Protein AF-A0A453P1E6-F1 (afdb_monomer)

Organism: Aegilops tauschii subsp. strangulata (NCBI:txid200361)

pLDDT: mean 76.3, std 14.39, range [43.12, 89.81]

Nearest PDB structures (foldseek):
  3ubo-assembly1_B  TM=5.186E-01  e=1.754E+00  Sinorhizobium meliloti
  3b1q-assembly1_F  TM=4.117E-01  e=1.641E+00  Burkholderia thailandensis E264
  7z05-assembly1_A  TM=4.255E-01  e=1.874E+00  White bream virus
  3lhx-assembly1_A  TM=5.124E-01  e=3.180E+00  Shigella flexneri
  5zwy-assembly1_A  TM=3.509E-01  e=5.052E+00  Leishmania donovani BPK282A1

Mean predicted aligned error: 8.61 Å

Secondary structure (DSSP, 8-state):
------STTTTTS-SEEEEEEETTEEEEEETTEEEEEEEEHHHHHHHHHHHHHHTT---PPP---

Radius of gyration: 12.12 Å; Cα contacts (8 Å, |Δi|>4): 86; chains: 1; bounding box: 23×34×29 Å

Structure (mmCIF, N/CA/C/O backbone):
data_AF-A0A453P1E6-F1
#
_entry.id   AF-A0A453P1E6-F1
#
loop_
_atom_site.group_PDB
_atom_site.id
_atom_site.type_symbol
_atom_site.label_atom_id
_atom_site.label_alt_id
_atom_site.label_comp_id
_atom_site.label_asym_id
_atom_site.label_entity_id
_atom_site.label_seq_id
_atom_site.pdbx_PDB_ins_code
_atom_site.Cartn_x
_atom_site.Cartn_y
_atom_site.Cartn_z
_atom_site.occupancy
_atom_site.B_iso_or_equiv
_atom_site.auth_seq_id
_atom_site.auth_comp_id
_atom_site.auth_asym_id
_atom_site.auth_atom_id
_atom_site.pdbx_PDB_model_num
ATOM 1 N N . MET A 1 1 ? -1.763 3.432 15.289 1.00 43.12 1 MET A N 1
ATOM 2 C CA . MET A 1 1 ? -0.815 2.309 15.143 1.00 43.12 1 MET A CA 1
ATOM 3 C C . MET A 1 1 ? -0.962 1.790 13.718 1.00 43.12 1 MET A C 1
ATOM 5 O O . MET A 1 1 ? -1.795 0.935 13.477 1.00 43.12 1 MET A O 1
ATOM 9 N N . GLY A 1 2 ? -0.289 2.424 12.754 1.00 43.84 2 GLY A N 1
ATOM 10 C CA . GLY A 1 2 ? -0.327 2.008 11.349 1.00 43.84 2 GLY A CA 1
ATOM 11 C C . GLY A 1 2 ? 0.934 1.213 11.052 1.00 43.84 2 GLY A C 1
ATOM 12 O O . GLY A 1 2 ? 2.017 1.790 11.053 1.00 43.84 2 GLY A O 1
ATOM 13 N N . CYS A 1 3 ? 0.808 -0.102 10.892 1.00 54.28 3 CYS A N 1
ATOM 14 C CA . CYS A 1 3 ? 1.931 -0.962 10.534 1.00 54.28 3 CYS A CA 1
ATOM 15 C C . CYS A 1 3 ? 2.088 -0.942 9.007 1.00 54.28 3 CYS A C 1
ATOM 17 O O . CYS A 1 3 ? 1.195 -1.392 8.292 1.00 54.28 3 CYS A O 1
ATOM 19 N N . ILE A 1 4 ? 3.190 -0.376 8.506 1.00 52.75 4 ILE A N 1
ATOM 20 C CA . ILE A 1 4 ? 3.566 -0.444 7.088 1.00 52.75 4 ILE A CA 1
ATOM 21 C C . ILE A 1 4 ? 4.408 -1.708 6.918 1.00 52.75 4 ILE A C 1
ATOM 23 O O . ILE A 1 4 ? 5.528 -1.778 7.419 1.00 52.75 4 ILE A O 1
ATOM 27 N N . VAL A 1 5 ? 3.858 -2.706 6.231 1.00 52.59 5 VAL A N 1
ATOM 28 C CA . VAL A 1 5 ? 4.443 -4.050 6.137 1.00 52.59 5 VAL A CA 1
ATOM 29 C C . VAL A 1 5 ? 5.139 -4.267 4.794 1.00 52.59 5 VAL A C 1
ATOM 31 O O . VAL A 1 5 ? 4.622 -3.879 3.748 1.00 52.59 5 VAL A O 1
ATOM 34 N N . ASN A 1 6 ? 6.323 -4.886 4.816 1.00 56.22 6 ASN A N 1
ATOM 35 C CA . ASN A 1 6 ? 7.179 -5.091 3.635 1.00 56.22 6 ASN A CA 1
ATOM 36 C C . ASN A 1 6 ? 7.132 -6.536 3.089 1.00 56.22 6 ASN A C 1
ATOM 38 O O . ASN A 1 6 ? 7.878 -6.878 2.174 1.00 56.22 6 ASN A O 1
ATOM 42 N N . GLY A 1 7 ? 6.275 -7.406 3.642 1.00 49.53 7 GLY A N 1
ATOM 43 C CA . GLY A 1 7 ? 6.218 -8.818 3.263 1.00 49.53 7 GLY A CA 1
ATOM 44 C C . GLY A 1 7 ? 4.816 -9.440 3.333 1.00 49.53 7 GLY A C 1
ATOM 45 O O . GLY A 1 7 ? 4.001 -9.045 4.167 1.00 49.53 7 GLY A O 1
ATOM 46 N N . PRO A 1 8 ? 4.530 -10.463 2.501 1.00 54.25 8 PRO A N 1
ATOM 47 C CA . PRO A 1 8 ? 3.215 -11.109 2.419 1.00 54.25 8 PRO A CA 1
ATOM 48 C C . PRO A 1 8 ? 2.772 -11.803 3.723 1.00 54.25 8 PRO A C 1
ATOM 50 O O . PRO A 1 8 ? 1.584 -12.054 3.898 1.00 54.25 8 PRO A O 1
ATOM 53 N N . GLY A 1 9 ? 3.702 -12.100 4.643 1.00 53.12 9 GLY A N 1
ATOM 54 C CA . GLY A 1 9 ? 3.415 -12.719 5.944 1.00 53.12 9 GLY A CA 1
ATOM 55 C C . GLY A 1 9 ? 2.820 -11.773 6.995 1.00 53.12 9 GLY A C 1
ATOM 56 O O . GLY A 1 9 ? 2.097 -12.234 7.869 1.00 53.12 9 GLY A O 1
ATOM 57 N N . GLU A 1 10 ? 3.064 -10.464 6.892 1.00 55.50 10 GLU A N 1
ATOM 58 C CA . GLU A 1 10 ? 2.490 -9.445 7.792 1.00 55.50 10 GLU A CA 1
ATOM 59 C C . GLU A 1 10 ? 1.226 -8.783 7.204 1.00 55.50 10 GLU A C 1
ATOM 61 O O . GLU A 1 10 ? 0.532 -8.017 7.866 1.00 55.50 10 GLU A O 1
ATOM 66 N N . MET A 1 11 ? 0.885 -9.114 5.956 1.00 52.47 11 MET A N 1
ATOM 67 C CA . MET A 1 11 ? -0.266 -8.578 5.218 1.00 52.47 11 MET A CA 1
ATOM 68 C C . MET A 1 11 ? -1.628 -9.080 5.730 1.00 52.47 11 MET A C 1
ATOM 70 O O . MET A 1 11 ? -2.667 -8.661 5.225 1.00 52.47 11 MET A O 1
ATOM 74 N N . ALA A 1 12 ? -1.651 -10.006 6.695 1.00 51.47 12 ALA A N 1
ATOM 75 C CA . ALA A 1 12 ? -2.889 -10.583 7.217 1.00 51.47 12 ALA A CA 1
ATOM 76 C C . ALA A 1 12 ? -3.762 -9.558 7.963 1.00 51.47 12 ALA A C 1
ATOM 78 O O . ALA A 1 12 ? -4.987 -9.675 7.897 1.00 51.47 12 ALA A O 1
ATOM 79 N N . ASP A 1 13 ? -3.133 -8.555 8.583 1.00 58.84 13 ASP A N 1
ATOM 80 C CA . ASP A 1 13 ? -3.777 -7.534 9.421 1.00 58.84 13 ASP A CA 1
ATOM 81 C C . ASP A 1 13 ? -3.620 -6.104 8.867 1.00 58.84 13 ASP A C 1
ATOM 83 O O . ASP A 1 13 ? -4.037 -5.137 9.502 1.00 58.84 13 ASP A O 1
ATOM 87 N N . ALA A 1 14 ? -3.000 -5.942 7.692 1.00 65.56 14 ALA A N 1
ATOM 88 C CA . ALA A 1 14 ? -2.741 -4.631 7.106 1.00 65.56 14 ALA A CA 1
ATOM 89 C C . ALA A 1 14 ? -3.929 -4.150 6.257 1.00 65.56 14 ALA A C 1
ATOM 91 O O . ALA A 1 14 ? -4.310 -4.803 5.288 1.00 65.56 14 ALA A O 1
ATOM 92 N N . ASP A 1 15 ? -4.480 -2.975 6.575 1.00 77.44 15 ASP A N 1
ATOM 93 C CA . ASP A 1 15 ? -5.536 -2.334 5.773 1.00 77.44 15 ASP A CA 1
ATOM 94 C C . ASP A 1 15 ? -5.015 -1.804 4.428 1.00 77.44 15 ASP A C 1
ATOM 96 O O . ASP A 1 15 ? -5.764 -1.737 3.455 1.00 77.44 15 ASP A O 1
ATOM 100 N N . PHE A 1 16 ? -3.733 -1.438 4.355 1.00 85.12 16 PHE A N 1
ATOM 101 C CA . PHE A 1 16 ? -3.085 -0.918 3.153 1.00 85.12 16 PHE A CA 1
ATOM 102 C C . PHE A 1 16 ? -1.660 -1.445 3.053 1.00 85.12 16 PHE A C 1
ATOM 104 O O . PHE A 1 16 ? -0.963 -1.575 4.060 1.00 85.12 16 PHE A O 1
ATOM 111 N N . GLY A 1 17 ? -1.202 -1.704 1.834 1.00 83.25 17 GLY A N 1
ATOM 112 C CA . GLY A 1 17 ? 0.155 -2.171 1.598 1.00 83.25 17 GLY A CA 1
ATOM 113 C C . GLY A 1 17 ? 0.627 -1.887 0.185 1.00 83.25 17 GLY A C 1
ATOM 114 O O . GLY A 1 17 ? -0.164 -1.619 -0.718 1.00 83.25 17 GLY A O 1
ATOM 115 N N . TYR A 1 18 ? 1.935 -1.967 -0.009 1.00 84.38 18 TYR A N 1
ATOM 116 C CA . TYR A 1 18 ? 2.547 -1.926 -1.325 1.00 84.38 18 TYR A CA 1
ATOM 117 C C . TYR A 1 18 ? 3.554 -3.065 -1.441 1.00 84.38 18 TYR A C 1
ATOM 119 O O . TYR A 1 18 ? 4.271 -3.365 -0.490 1.00 84.38 18 TYR A O 1
ATOM 127 N N . VAL A 1 19 ? 3.598 -3.729 -2.592 1.00 83.69 19 VAL A N 1
ATOM 128 C CA . VAL A 1 19 ? 4.473 -4.884 -2.823 1.00 83.69 19 VAL A CA 1
ATOM 129 C C . VAL A 1 19 ? 5.201 -4.699 -4.142 1.00 83.69 19 VAL A C 1
ATOM 131 O O . VAL A 1 19 ? 4.588 -4.395 -5.164 1.00 83.69 19 VAL A O 1
ATOM 134 N N . GLY A 1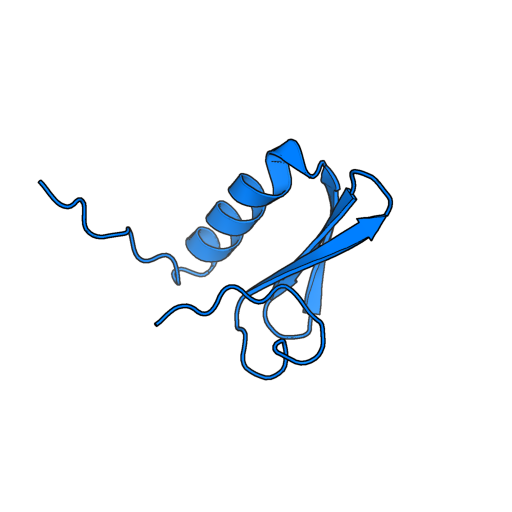 20 ? 6.519 -4.893 -4.133 1.00 85.00 20 GLY A N 1
ATOM 135 C CA . GLY A 1 20 ? 7.328 -4.872 -5.349 1.00 85.00 20 GLY A CA 1
ATOM 136 C C . GLY A 1 20 ? 6.963 -6.042 -6.262 1.00 85.00 20 GLY A C 1
ATOM 137 O O . GLY A 1 20 ? 7.258 -7.190 -5.941 1.00 85.00 20 GLY A O 1
ATOM 138 N N . GLY A 1 21 ? 6.315 -5.756 -7.393 1.00 73.81 21 GLY A N 1
ATOM 139 C CA . GLY A 1 21 ? 5.917 -6.773 -8.372 1.00 73.81 21 GLY A CA 1
ATOM 140 C C . GLY A 1 21 ? 6.988 -7.045 -9.433 1.00 73.81 21 GLY A C 1
ATOM 141 O O . GLY A 1 21 ? 7.083 -8.157 -9.948 1.00 73.81 21 GLY A O 1
ATOM 142 N N . ALA A 1 22 ? 7.802 -6.040 -9.768 1.00 81.25 22 ALA A N 1
ATOM 143 C CA . ALA A 1 22 ? 8.886 -6.139 -10.746 1.00 81.25 22 ALA A CA 1
ATOM 144 C C . ALA A 1 22 ? 9.957 -5.059 -10.475 1.00 81.25 22 ALA A C 1
ATOM 146 O O . ALA A 1 22 ? 9.695 -4.121 -9.722 1.00 81.25 22 ALA A O 1
ATOM 147 N N . PRO A 1 23 ? 11.157 -5.138 -11.081 1.00 84.25 23 PRO A N 1
ATOM 148 C CA . PRO A 1 23 ? 12.192 -4.118 -10.905 1.00 84.25 23 PRO A CA 1
ATOM 149 C C . PRO A 1 23 ? 11.667 -2.720 -11.265 1.00 84.25 23 PRO A C 1
ATOM 151 O O . PRO A 1 23 ? 11.222 -2.489 -12.388 1.00 84.25 23 PRO A O 1
ATOM 154 N N . GLY A 1 24 ? 11.678 -1.803 -10.294 1.00 85.75 24 GLY A N 1
ATOM 155 C CA . GLY A 1 24 ? 11.165 -0.436 -10.448 1.00 85.75 24 GLY A CA 1
ATOM 156 C C . GLY A 1 24 ? 9.636 -0.300 -10.456 1.00 85.75 24 GLY A C 1
ATOM 157 O O . GLY A 1 24 ? 9.140 0.807 -10.671 1.00 85.75 24 GLY A O 1
ATOM 158 N N . LYS A 1 25 ? 8.885 -1.386 -10.218 1.00 87.88 25 LYS A N 1
ATOM 159 C CA . LYS A 1 25 ? 7.417 -1.398 -10.211 1.00 87.88 25 LYS A CA 1
ATOM 160 C C . LYS A 1 25 ? 6.831 -1.957 -8.920 1.00 87.88 25 LYS A C 1
ATOM 162 O O . LYS A 1 25 ? 7.271 -2.990 -8.415 1.00 87.88 25 LYS A O 1
ATOM 167 N N . ILE A 1 26 ? 5.778 -1.308 -8.445 1.00 89.56 26 ILE A N 1
ATOM 168 C CA . ILE A 1 26 ? 5.095 -1.621 -7.193 1.00 89.56 26 ILE A CA 1
ATOM 169 C C . ILE A 1 26 ? 3.597 -1.789 -7.459 1.00 89.56 26 ILE A C 1
ATOM 171 O O . ILE A 1 26 ? 3.022 -1.083 -8.286 1.00 89.56 26 ILE A O 1
ATOM 175 N N . ASP A 1 27 ? 2.979 -2.735 -6.764 1.00 89.81 27 ASP A N 1
ATOM 176 C CA . ASP A 1 27 ? 1.538 -2.959 -6.734 1.00 89.81 27 ASP A CA 1
ATOM 177 C C . ASP A 1 27 ? 1.002 -2.484 -5.369 1.00 89.81 27 ASP A C 1
ATOM 179 O O . ASP A 1 27 ? 1.580 -2.815 -4.334 1.00 89.81 27 ASP A O 1
ATOM 183 N N . LEU A 1 28 ? -0.088 -1.713 -5.349 1.00 89.06 28 LEU A N 1
ATOM 184 C CA . LEU A 1 28 ? -0.788 -1.284 -4.134 1.00 89.06 28 LEU A CA 1
ATOM 185 C C . LEU A 1 28 ? -1.950 -2.211 -3.809 1.00 89.06 28 LEU A C 1
ATOM 187 O O . LEU A 1 28 ? -2.692 -2.664 -4.688 1.00 89.06 28 LEU A O 1
ATOM 191 N N . TYR A 1 29 ? -2.135 -2.414 -2.514 1.00 86.44 29 TYR A N 1
ATOM 192 C CA . TYR A 1 29 ? -3.113 -3.304 -1.926 1.00 86.44 29 TYR A CA 1
ATOM 193 C C . TYR A 1 29 ? -3.934 -2.555 -0.881 1.00 86.44 29 TYR A C 1
ATOM 195 O O . TYR A 1 29 ? -3.395 -1.773 -0.096 1.00 86.44 29 TYR A O 1
ATOM 203 N N . VAL A 1 30 ? -5.230 -2.848 -0.852 1.00 86.88 30 VAL A N 1
ATOM 204 C CA . VAL A 1 30 ? -6.140 -2.507 0.244 1.00 86.88 30 VAL A CA 1
ATOM 205 C C . VAL A 1 30 ? -6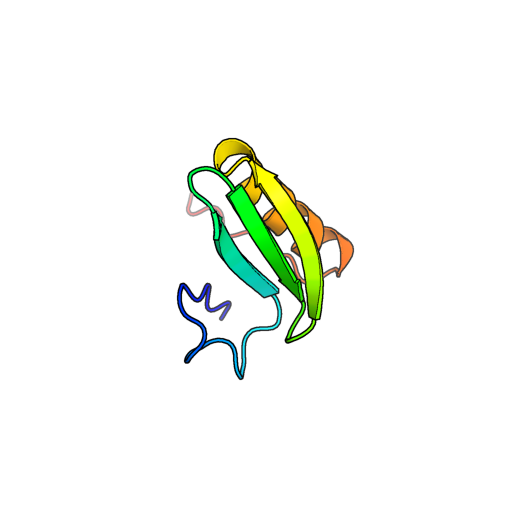.618 -3.822 0.845 1.00 86.88 30 VAL A C 1
ATOM 207 O O . VAL A 1 30 ? -7.2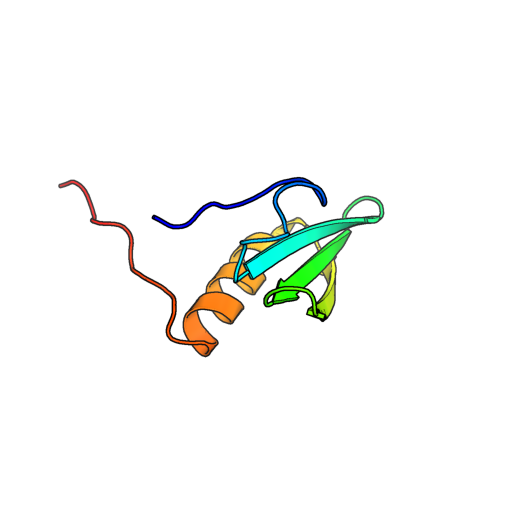77 -4.625 0.173 1.00 86.88 30 VAL A O 1
ATOM 210 N N . GLY A 1 31 ? -6.229 -4.092 2.087 1.00 83.12 31 GLY A N 1
ATOM 211 C CA . GLY A 1 31 ? -6.377 -5.398 2.713 1.00 83.12 31 GLY A CA 1
ATOM 212 C C . GLY A 1 31 ? -5.663 -6.475 1.897 1.00 83.12 31 GLY A C 1
ATOM 213 O O . GLY A 1 31 ? -4.444 -6.481 1.749 1.00 83.12 31 GLY A O 1
ATOM 214 N N . LYS A 1 32 ? -6.455 -7.374 1.306 1.00 80.38 32 LYS A N 1
ATOM 215 C CA . LYS A 1 32 ? -5.976 -8.490 0.470 1.00 80.38 32 LYS A CA 1
ATOM 216 C C . LYS A 1 32 ? -6.200 -8.263 -1.028 1.00 80.38 32 LYS A C 1
ATOM 218 O O . LYS A 1 32 ? -5.914 -9.150 -1.830 1.00 80.38 32 LYS A O 1
ATOM 223 N N . THR A 1 33 ? -6.724 -7.098 -1.407 1.00 84.12 33 THR A N 1
ATOM 224 C CA . THR A 1 33 ? -7.121 -6.794 -2.784 1.00 84.12 33 THR A CA 1
ATOM 225 C C . THR A 1 33 ? -6.130 -5.839 -3.422 1.00 84.12 33 THR A C 1
ATOM 227 O O . THR A 1 33 ? -5.858 -4.767 -2.892 1.00 84.12 33 THR A O 1
ATOM 230 N N . VAL A 1 34 ? -5.634 -6.206 -4.600 1.00 87.56 34 VAL A N 1
ATOM 231 C CA . VAL A 1 34 ? -4.843 -5.312 -5.446 1.00 87.56 34 VAL A CA 1
ATOM 232 C C . VAL A 1 34 ? -5.742 -4.237 -6.037 1.00 87.56 34 VAL A C 1
ATOM 234 O O . VAL A 1 34 ? -6.670 -4.552 -6.781 1.00 87.56 34 VAL A O 1
ATOM 237 N N . VAL A 1 35 ? -5.426 -2.976 -5.760 1.00 88.69 35 VAL A N 1
ATOM 238 C CA . VAL A 1 35 ? -6.145 -1.823 -6.325 1.00 88.69 35 VAL A CA 1
ATOM 239 C C . VAL A 1 35 ? -5.381 -1.169 -7.468 1.00 88.69 35 VAL A C 1
ATOM 241 O O . VAL A 1 35 ? -5.990 -0.620 -8.382 1.00 88.69 35 VAL A O 1
ATOM 244 N N . GLN A 1 36 ? -4.049 -1.253 -7.461 1.00 87.25 36 GLN A N 1
ATOM 245 C CA . GLN A 1 36 ? -3.220 -0.625 -8.483 1.00 87.25 36 GLN A CA 1
ATOM 246 C C . GLN A 1 36 ? -1.964 -1.459 -8.724 1.00 87.25 36 GLN A C 1
ATOM 248 O O . GLN A 1 36 ? -1.369 -1.961 -7.777 1.00 87.25 36 GLN A O 1
ATOM 253 N N . ARG A 1 37 ? -1.571 -1.649 -9.989 1.00 89.25 37 ARG A N 1
ATOM 254 C CA . ARG A 1 37 ? -0.431 -2.500 -10.365 1.00 89.25 37 ARG A CA 1
ATOM 25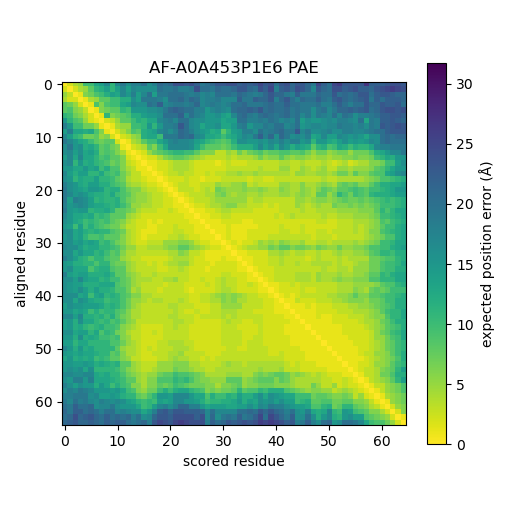5 C C . ARG A 1 37 ? 0.543 -1.780 -11.266 1.00 89.25 37 ARG A C 1
ATOM 257 O O . ARG A 1 37 ? 0.131 -0.996 -12.119 1.00 89.25 37 ARG A O 1
ATOM 264 N N . GLY A 1 38 ? 1.816 -2.129 -11.143 1.00 86.50 38 GLY A N 1
ATOM 265 C CA . GLY A 1 38 ? 2.853 -1.679 -12.061 1.00 86.50 38 GLY A CA 1
ATOM 266 C C . GLY A 1 38 ? 3.179 -0.191 -11.951 1.00 86.50 38 GLY A C 1
ATOM 267 O O . GLY A 1 38 ? 3.597 0.404 -12.944 1.00 86.50 38 GLY A O 1
ATOM 268 N N . ILE A 1 39 ? 2.982 0.397 -10.774 1.00 89.12 39 ILE A N 1
ATOM 269 C CA . ILE A 1 39 ? 3.260 1.807 -10.498 1.00 89.12 39 ILE A CA 1
ATOM 270 C C . ILE A 1 39 ? 4.766 1.987 -10.344 1.00 89.12 39 ILE A C 1
ATOM 272 O O . ILE A 1 39 ? 5.432 1.122 -9.780 1.00 89.12 39 ILE A O 1
ATOM 276 N N . ALA A 1 40 ? 5.314 3.100 -10.824 1.00 89.69 40 ALA A N 1
ATOM 277 C CA . ALA A 1 40 ? 6.731 3.395 -10.639 1.00 89.69 40 ALA A CA 1
ATOM 278 C C . ALA A 1 40 ? 7.064 3.500 -9.144 1.00 89.69 40 ALA A C 1
ATOM 280 O O . ALA A 1 40 ? 6.335 4.162 -8.403 1.00 89.69 40 ALA A O 1
ATOM 281 N N . MET A 1 41 ? 8.174 2.891 -8.709 1.00 84.62 41 MET A N 1
ATOM 282 C CA . MET A 1 41 ? 8.559 2.923 -7.289 1.00 84.62 41 MET A CA 1
ATOM 283 C C . MET A 1 41 ? 8.692 4.346 -6.741 1.00 84.62 41 MET A C 1
ATOM 285 O O . MET A 1 41 ? 8.386 4.584 -5.580 1.00 84.62 41 MET A O 1
ATOM 289 N N . GLU A 1 42 ? 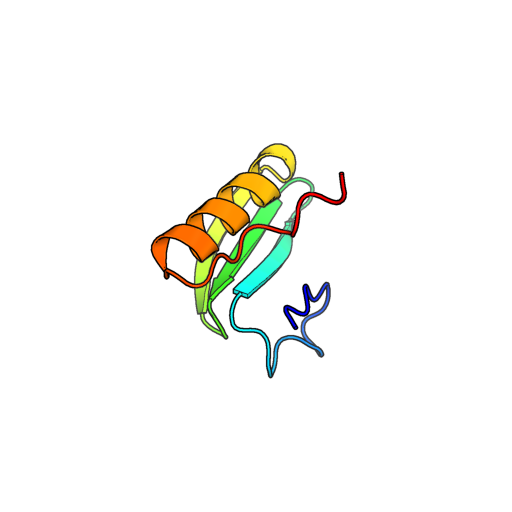9.107 5.280 -7.598 1.00 88.31 42 GLU A N 1
ATOM 290 C CA . GLU A 1 42 ? 9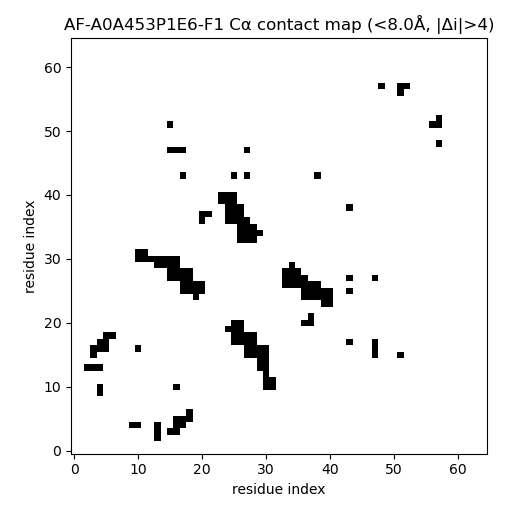.325 6.685 -7.257 1.00 88.31 42 GLU A CA 1
ATOM 291 C C . GLU A 1 42 ? 8.026 7.384 -6.824 1.00 88.31 42 GLU A C 1
ATOM 293 O O . GLU A 1 42 ? 8.037 8.154 -5.873 1.00 88.31 42 GLU A O 1
ATOM 298 N N . GLY A 1 43 ? 6.892 7.039 -7.448 1.00 86.00 43 GLY A N 1
ATOM 299 C CA . GLY A 1 43 ? 5.569 7.589 -7.120 1.00 86.00 43 GLY A CA 1
ATOM 300 C C . GLY A 1 43 ? 4.695 6.668 -6.264 1.00 86.00 43 GLY A C 1
ATOM 301 O O . GLY A 1 43 ? 3.567 7.021 -5.924 1.00 86.00 43 GLY A O 1
ATOM 302 N N . ALA A 1 44 ? 5.176 5.472 -5.916 1.00 86.12 44 ALA A N 1
ATOM 303 C CA . ALA A 1 44 ? 4.391 4.493 -5.169 1.00 86.12 44 ALA A CA 1
ATOM 304 C C . ALA A 1 44 ? 4.042 4.984 -3.757 1.00 86.12 44 ALA A C 1
ATOM 306 O O . ALA A 1 44 ? 2.941 4.731 -3.274 1.00 86.12 44 ALA A O 1
ATOM 307 N N . THR A 1 45 ? 4.956 5.718 -3.117 1.00 85.38 45 THR A N 1
ATOM 308 C CA . THR A 1 45 ? 4.729 6.316 -1.796 1.00 85.38 4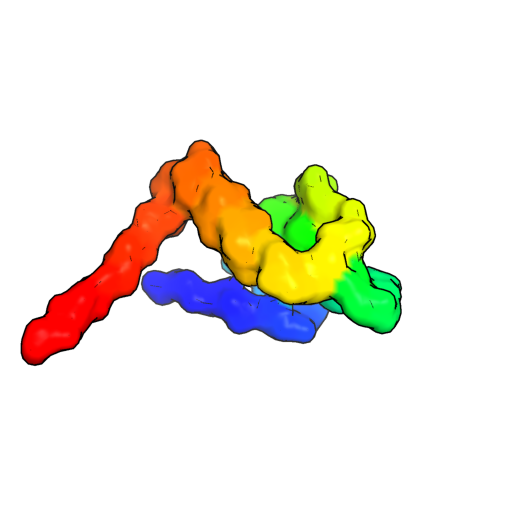5 THR A CA 1
ATOM 309 C C . THR A 1 45 ? 3.589 7.327 -1.842 1.00 85.38 45 THR A C 1
ATOM 311 O O . THR A 1 45 ? 2.658 7.241 -1.047 1.00 85.38 45 THR A O 1
ATOM 314 N N . GLU A 1 46 ? 3.613 8.255 -2.800 1.00 89.50 46 GLU A N 1
ATOM 315 C CA . GLU A 1 46 ? 2.554 9.257 -2.969 1.00 89.50 46 GLU A CA 1
ATOM 316 C C . GLU A 1 46 ? 1.213 8.608 -3.318 1.00 89.50 46 GLU A C 1
ATOM 318 O O . GLU A 1 46 ? 0.183 8.978 -2.753 1.00 89.50 46 GLU A O 1
ATOM 323 N N . ALA A 1 47 ? 1.231 7.602 -4.196 1.00 88.44 47 ALA A N 1
ATOM 324 C CA . ALA A 1 47 ? 0.043 6.843 -4.566 1.00 88.44 47 ALA A CA 1
ATOM 325 C C . ALA A 1 47 ? -0.555 6.091 -3.365 1.00 88.44 47 ALA A C 1
ATOM 327 O O . ALA A 1 47 ? -1.772 6.111 -3.182 1.00 88.44 47 ALA A O 1
ATOM 328 N N . LEU A 1 48 ? 0.277 5.494 -2.502 1.00 86.44 48 LEU A N 1
ATOM 329 C CA . LEU A 1 48 ? -0.187 4.880 -1.258 1.00 86.44 48 LEU A CA 1
ATOM 330 C C . LEU A 1 48 ? -0.783 5.927 -0.307 1.00 86.44 48 LEU A C 1
ATOM 332 O O . LEU A 1 48 ? -1.855 5.705 0.249 1.00 86.44 48 LEU A O 1
ATOM 336 N N . ILE A 1 49 ? -0.117 7.070 -0.119 1.00 87.12 49 ILE A N 1
ATOM 337 C CA . ILE A 1 49 ? -0.624 8.153 0.738 1.00 87.12 49 ILE A CA 1
ATOM 338 C C 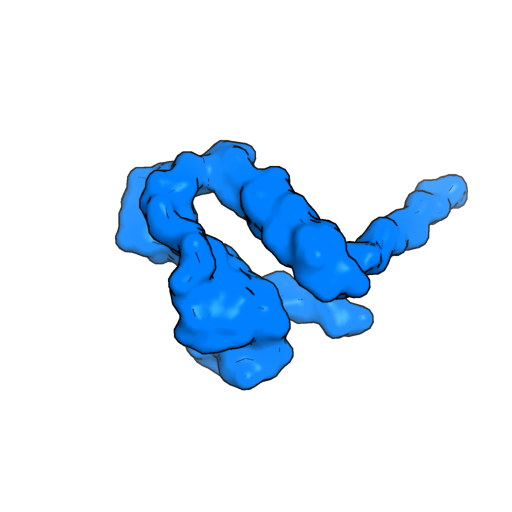. ILE A 1 49 ? -1.996 8.618 0.241 1.00 87.12 49 ILE A C 1
ATOM 340 O O . ILE A 1 49 ? -2.920 8.763 1.040 1.00 87.12 49 ILE A O 1
ATOM 344 N N . GLN A 1 50 ? -2.149 8.821 -1.069 1.00 88.31 50 GLN A N 1
ATOM 345 C CA . GLN A 1 50 ? -3.432 9.189 -1.666 1.00 88.31 50 GLN A CA 1
ATOM 346 C C . GLN A 1 50 ? -4.492 8.110 -1.473 1.00 88.31 50 GLN A C 1
ATOM 348 O O . GLN A 1 50 ? -5.606 8.435 -1.083 1.00 88.31 50 GLN A O 1
ATOM 353 N N . LEU A 1 51 ? -4.146 6.836 -1.652 1.00 87.06 51 LEU A N 1
ATOM 354 C CA . LEU A 1 51 ? -5.056 5.717 -1.411 1.00 87.06 51 LEU A CA 1
ATOM 355 C C . LEU A 1 51 ? -5.564 5.694 0.040 1.00 87.06 51 LEU A C 1
ATOM 357 O O . LEU A 1 51 ? -6.757 5.534 0.289 1.00 87.06 51 LEU A O 1
ATOM 361 N N . ILE A 1 52 ? -4.671 5.905 1.007 1.00 85.50 52 ILE A N 1
ATOM 362 C CA . ILE A 1 52 ? -5.034 5.955 2.429 1.00 85.50 52 ILE A CA 1
ATOM 363 C C . ILE A 1 52 ? -5.911 7.191 2.725 1.00 85.50 52 ILE A C 1
ATOM 365 O O . ILE A 1 52 ? -6.855 7.103 3.519 1.00 85.50 52 ILE A O 1
ATOM 369 N N . LYS A 1 53 ? -5.626 8.336 2.085 1.00 86.56 53 LYS A N 1
ATOM 370 C CA . LYS A 1 53 ? -6.421 9.575 2.193 1.00 86.56 53 LYS A CA 1
ATOM 371 C C . LYS A 1 53 ? -7.821 9.418 1.607 1.00 86.56 53 LYS A C 1
ATOM 373 O O . LYS A 1 53 ? -8.778 9.808 2.268 1.00 86.56 53 LYS A O 1
ATOM 378 N N . ASP A 1 54 ? -7.944 8.816 0.428 1.00 85.94 54 ASP A N 1
ATOM 379 C CA . ASP A 1 54 ? -9.219 8.563 -0.255 1.00 85.94 54 ASP A CA 1
ATOM 380 C C . ASP A 1 54 ? -10.139 7.669 0.589 1.00 85.94 54 ASP A C 1
ATOM 382 O O . ASP A 1 54 ? -11.327 7.939 0.754 1.00 85.94 54 ASP A O 1
ATOM 386 N N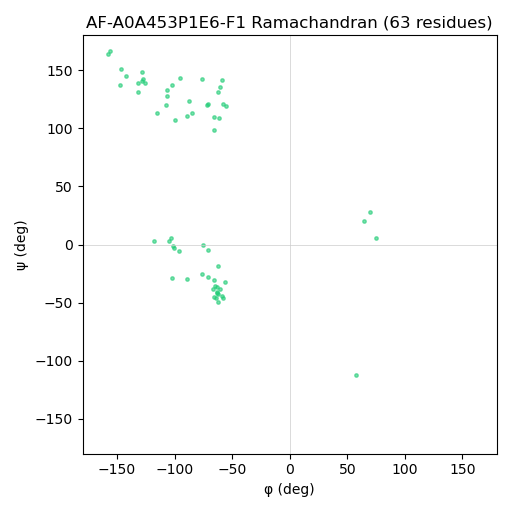 . HIS A 1 55 ? -9.554 6.679 1.265 1.00 84.00 55 HIS A N 1
ATOM 387 C CA . HIS A 1 55 ? -10.267 5.832 2.218 1.00 84.00 55 HIS A CA 1
ATOM 388 C C . HIS A 1 55 ? -10.573 6.506 3.571 1.00 84.00 55 HIS A C 1
ATOM 390 O O . HIS A 1 55 ? -11.154 5.864 4.451 1.00 84.00 55 HIS A O 1
ATOM 396 N N . GLY A 1 56 ? -10.171 7.765 3.782 1.00 82.44 56 GLY A N 1
ATOM 397 C CA . GLY A 1 56 ? -10.381 8.493 5.039 1.00 82.44 56 GLY A CA 1
ATOM 398 C C . GLY A 1 56 ? -9.634 7.893 6.235 1.00 82.44 56 GLY A C 1
ATOM 399 O O . GLY A 1 56 ? -10.013 8.115 7.383 1.00 82.44 56 GLY A O 1
ATOM 400 N N . ARG A 1 57 ? -8.595 7.090 5.977 1.00 79.62 57 ARG A N 1
ATOM 401 C CA . ARG A 1 57 ? -7.780 6.410 6.999 1.00 79.62 57 ARG A CA 1
ATOM 402 C C . ARG A 1 57 ? -6.458 7.126 7.260 1.00 79.62 57 ARG A C 1
ATOM 404 O O . ARG A 1 57 ? -5.696 6.699 8.126 1.00 79.62 57 ARG A O 1
ATOM 411 N N . TRP A 1 58 ? -6.179 8.193 6.514 1.00 81.06 58 TRP A N 1
ATOM 412 C CA . TRP A 1 58 ? -4.970 8.985 6.684 1.00 81.06 58 TRP A CA 1
ATOM 413 C C . TRP A 1 58 ? -5.057 9.790 7.970 1.00 81.06 58 TRP A C 1
ATOM 415 O O . TRP A 1 58 ? -5.951 10.615 8.145 1.00 81.06 58 TRP A O 1
ATOM 425 N N . VAL A 1 59 ? -4.102 9.543 8.854 1.00 76.00 59 VAL A N 1
ATOM 426 C CA . VAL A 1 59 ? -3.876 10.349 10.045 1.00 76.00 59 VAL A CA 1
ATOM 427 C C . VAL A 1 59 ? -2.604 11.122 9.773 1.00 76.00 59 VAL A C 1
ATOM 429 O O . VAL A 1 59 ? -1.566 10.512 9.513 1.00 76.00 59 VAL A O 1
ATOM 432 N N . ASP A 1 60 ? -2.699 12.449 9.781 1.00 71.62 60 ASP A N 1
ATOM 433 C CA . ASP A 1 60 ? -1.512 13.275 9.621 1.00 71.62 60 ASP A CA 1
ATOM 434 C C . ASP A 1 60 ? -0.566 12.999 10.798 1.00 71.62 60 ASP A C 1
ATOM 436 O O . ASP A 1 60 ? -1.031 12.934 11.946 1.00 71.62 60 ASP A O 1
ATOM 440 N N . PRO A 1 61 ? 0.727 12.742 10.543 1.00 68.88 61 PRO A N 1
ATOM 441 C CA . PRO A 1 61 ? 1.670 12.554 11.629 1.00 68.88 61 PRO A CA 1
ATOM 442 C C . PRO A 1 61 ? 1.671 13.817 12.501 1.00 68.88 61 PRO A C 1
ATOM 444 O O . PRO A 1 61 ? 1.576 14.921 11.962 1.00 68.88 61 PRO A O 1
ATOM 447 N N . PRO A 1 62 ? 1.768 13.689 13.837 1.00 62.50 62 PRO A N 1
ATOM 448 C CA . PRO A 1 62 ? 1.977 14.859 14.670 1.00 62.50 62 PRO A CA 1
ATOM 449 C C . PRO A 1 62 ? 3.264 15.537 14.195 1.00 62.50 62 PRO A C 1
ATOM 451 O O . PRO A 1 62 ? 4.324 14.914 14.146 1.00 62.50 62 PRO A O 1
ATOM 454 N N . THR A 1 63 ? 3.158 16.794 13.777 1.00 65.25 63 THR A N 1
ATOM 455 C CA . THR A 1 63 ? 4.316 17.662 13.603 1.00 65.25 63 THR A CA 1
ATOM 456 C C . THR A 1 63 ? 4.898 17.891 14.991 1.00 65.25 63 THR A C 1
ATOM 458 O O . THR A 1 63 ? 4.346 18.679 15.753 1.00 65.25 63 THR A O 1
ATOM 461 N N . ASP A 1 64 ? 5.941 17.141 15.352 1.00 58.44 64 ASP A N 1
ATOM 462 C CA . ASP A 1 64 ? 6.792 17.482 16.495 1.00 58.44 64 ASP A CA 1
ATOM 463 C C . ASP A 1 64 ? 7.417 18.856 16.188 1.00 58.44 64 ASP A C 1
ATOM 465 O O . ASP A 1 64 ? 8.204 18.985 15.244 1.00 58.44 64 ASP A O 1
ATOM 469 N N . GLU A 1 65 ? 6.962 19.882 16.916 1.00 51.69 65 GLU A N 1
ATOM 470 C CA . GLU A 1 65 ? 7.529 21.240 16.942 1.00 51.69 65 GLU A CA 1
ATOM 471 C C . GLU A 1 65 ? 8.858 21.285 17.707 1.00 51.69 65 GLU A C 1
ATOM 473 O O . GLU A 1 65 ? 8.956 20.649 18.783 1.00 51.69 65 GLU A O 1
#

Solvent-accessible surface area (backbone atoms only — not comparable to full-atom values): 4072 Å² total; per-residue (Å²): 140,84,72,84,50,91,48,84,85,59,41,84,80,24,67,50,42,58,44,80,76,48,94,66,19,28,26,34,28,48,43,91,41,78,78,45,71,70,35,48,52,89,53,41,63,60,52,49,52,49,54,36,44,75,71,70,69,60,72,81,74,82,78,84,126

InterPro domains:
  IPR004588 4-hydroxy-3-methylbut-2-en-1-yl diphosphate synthase, bacterial-type [PTHR30454] (1-62)
  IPR045854 Nitrite and sulphite reductase 4Fe-4S domain-like superfamily [G3DSA:3.30.413.10] (1-59)
  IPR045854 Nitrite and sulphite reductase 4Fe-4S domain-like superfamily [SSF56014] (1-57)
  IPR058579 IspG, C-terminal domain [PF26540] (1-53)

Foldseek 3Di:
DQDADADPVVLQPHQKYWYDPDVQWIFIDGRPDTPGTGDGPVCVVVVRQVVCVVVVNDDDPPPPD

Sequence (65 aa):
MGCIVNGPGEMADADFGYVGGAPGKIDLYVGKTVVQRGIAMEGATEALIQLIKDHGRWVDPPTDE